Protein AF-A0A0C1QQW7-F1 (afdb_monomer)

Secondary structure (DSSP, 8-state):
---EEEEEEEEEEEE-SSSPEEEEEEEEEEE-SS-EEEEEEEEETTSTT-SS-TT----HHHHHHHHHHHHHHHHHHHHHHHHHHHTT-

pLDDT: mean 85.46, std 10.52, range [39.47, 95.69]

Structure (mmCIF, N/CA/C/O backbone):
data_AF-A0A0C1QQW7-F1
#
_entry.id   AF-A0A0C1QQW7-F1
#
loop_
_atom_site.group_PDB
_atom_site.id
_atom_site.type_symbol
_atom_site.label_atom_id
_atom_site.label_alt_id
_atom_site.label_comp_id
_atom_site.label_asym_id
_atom_site.label_entity_id
_atom_site.label_seq_id
_atom_site.pdbx_PDB_ins_code
_atom_site.Cartn_x
_atom_site.Cartn_y
_atom_site.Cartn_z
_atom_site.occupancy
_atom_site.B_iso_or_equiv
_atom_site.auth_seq_id
_atom_site.auth_comp_id
_atom_site.auth_asym_id
_atom_site.auth_atom_id
_atom_site.pdbx_PDB_model_num
ATOM 1 N N . MET A 1 1 ? -15.965 5.296 20.068 1.00 61.34 1 MET A N 1
ATOM 2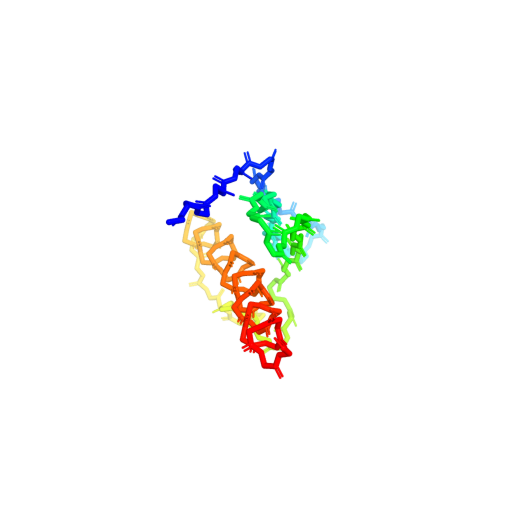 C CA . MET A 1 1 ? -14.843 4.355 19.852 1.00 61.34 1 MET A CA 1
ATOM 3 C C . MET A 1 1 ? -13.877 4.995 18.874 1.00 61.34 1 MET A C 1
ATOM 5 O O . MET A 1 1 ? -14.348 5.545 17.888 1.00 61.34 1 MET A O 1
ATOM 9 N N . ALA A 1 2 ? -12.578 4.996 19.171 1.00 81.44 2 ALA A N 1
ATOM 10 C CA . ALA A 1 2 ? -11.561 5.602 18.312 1.00 81.44 2 ALA A CA 1
ATOM 11 C C . ALA A 1 2 ? -10.781 4.510 17.571 1.00 81.44 2 ALA A C 1
ATOM 13 O O . ALA A 1 2 ? -10.435 3.489 18.165 1.00 81.44 2 ALA A O 1
ATOM 14 N N . ILE A 1 3 ? -10.524 4.734 16.284 1.00 87.25 3 ILE A N 1
ATOM 15 C CA . ILE A 1 3 ? -9.583 3.950 15.483 1.00 87.25 3 ILE A CA 1
ATOM 16 C C . ILE A 1 3 ? -8.313 4.788 15.398 1.00 87.25 3 ILE A C 1
ATOM 18 O O . ILE A 1 3 ? -8.365 5.929 14.938 1.00 87.25 3 ILE A O 1
ATOM 22 N N . ILE A 1 4 ? -7.195 4.244 15.866 1.00 91.62 4 ILE A N 1
ATOM 23 C CA . ILE A 1 4 ? -5.894 4.907 15.804 1.00 91.62 4 ILE A CA 1
ATOM 24 C C . ILE A 1 4 ? -5.122 4.293 14.643 1.00 91.62 4 ILE A C 1
ATOM 26 O O . ILE A 1 4 ? -4.984 3.072 14.568 1.00 91.62 4 ILE A O 1
ATOM 30 N N . VAL A 1 5 ? -4.640 5.140 13.737 1.00 91.75 5 VAL A N 1
ATOM 31 C CA . VAL A 1 5 ? -3.818 4.731 12.597 1.00 91.75 5 VAL A CA 1
ATOM 32 C C . VAL A 1 5 ? -2.461 5.406 12.718 1.00 91.75 5 VAL A C 1
ATOM 34 O O . VAL A 1 5 ? -2.375 6.632 12.731 1.00 91.75 5 VAL A O 1
ATOM 37 N N . GLU A 1 6 ? -1.407 4.605 12.803 1.00 94.12 6 GLU A N 1
ATOM 38 C CA . GLU A 1 6 ? -0.026 5.057 12.938 1.00 94.12 6 GLU A CA 1
ATOM 39 C C . GLU A 1 6 ? 0.742 4.705 11.666 1.00 94.12 6 GLU A C 1
ATOM 41 O O . GLU A 1 6 ? 0.815 3.542 11.274 1.00 94.12 6 GLU A O 1
ATOM 46 N N . LEU A 1 7 ? 1.304 5.710 10.996 1.00 93.31 7 LEU A N 1
ATOM 47 C CA . LEU A 1 7 ? 2.157 5.490 9.832 1.00 93.31 7 LEU A CA 1
ATOM 48 C C . LEU A 1 7 ? 3.550 5.065 10.313 1.00 93.31 7 LEU A C 1
ATOM 50 O O . LEU A 1 7 ? 4.256 5.859 10.930 1.00 93.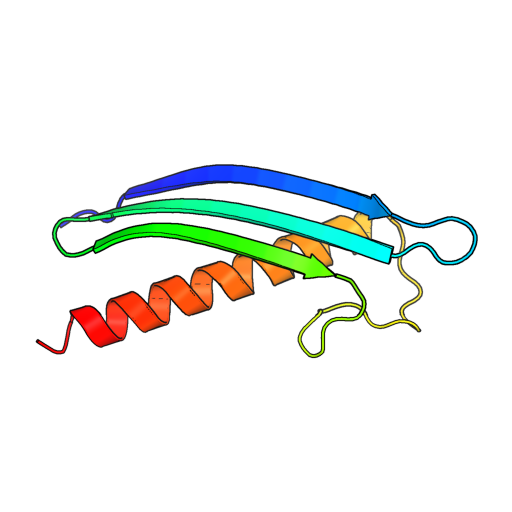31 7 LEU A O 1
ATOM 54 N N . GLU A 1 8 ? 3.947 3.831 10.012 1.00 93.81 8 GLU A N 1
ATOM 55 C CA . GLU A 1 8 ? 5.241 3.270 10.427 1.00 93.81 8 GLU A CA 1
ATOM 56 C C . GLU A 1 8 ? 6.292 3.384 9.319 1.00 93.81 8 GLU A C 1
ATOM 58 O O . GLU A 1 8 ? 7.481 3.545 9.591 1.00 93.81 8 GLU A O 1
ATOM 63 N N . GLY A 1 9 ? 5.865 3.322 8.057 1.00 92.19 9 GLY A N 1
ATOM 64 C CA . GLY A 1 9 ? 6.772 3.343 6.921 1.00 92.19 9 GLY A CA 1
ATOM 65 C C . GLY A 1 9 ? 6.155 3.986 5.690 1.00 92.19 9 GLY A C 1
ATOM 66 O O . GLY A 1 9 ? 5.040 3.667 5.289 1.00 92.19 9 GLY A O 1
ATOM 67 N N . LEU A 1 10 ? 6.916 4.881 5.067 1.00 93.12 10 LEU A N 1
ATOM 68 C CA . LEU A 1 10 ? 6.583 5.494 3.789 1.00 93.12 10 LEU A CA 1
ATOM 69 C C . LEU A 1 10 ? 7.868 5.635 2.982 1.00 93.12 10 LEU A C 1
ATOM 71 O O . LEU A 1 10 ? 8.790 6.335 3.401 1.00 93.12 10 LEU A O 1
ATOM 75 N N . SER A 1 11 ? 7.961 4.959 1.841 1.00 92.44 11 SER A N 1
ATOM 76 C CA . SER A 1 11 ? 9.170 5.013 1.024 1.00 92.44 11 SER A CA 1
ATOM 77 C C . SER A 1 11 ? 8.865 4.993 -0.462 1.00 92.44 11 SER A C 1
ATOM 79 O O . SER A 1 11 ? 7.891 4.405 -0.921 1.00 92.44 11 SER A O 1
ATOM 81 N N . PHE A 1 12 ? 9.749 5.636 -1.212 1.00 91.44 12 PHE A N 1
ATOM 82 C CA . PHE A 1 12 ? 9.774 5.605 -2.659 1.00 91.44 12 PHE A CA 1
ATOM 83 C C . PHE A 1 12 ? 11.174 5.224 -3.114 1.00 91.44 12 PHE A C 1
ATOM 85 O O . PHE A 1 12 ? 12.156 5.816 -2.654 1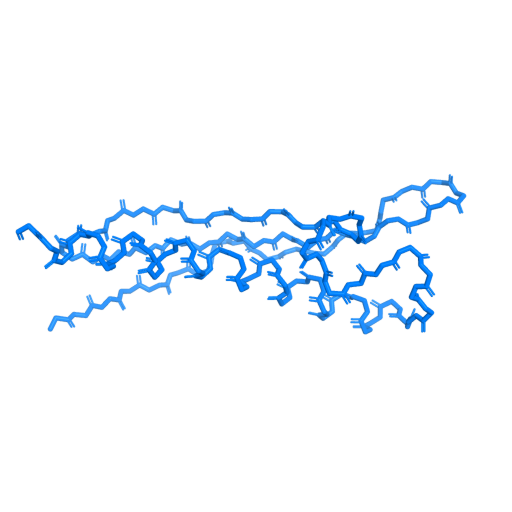.00 91.44 12 PHE A O 1
ATOM 92 N N . LYS A 1 13 ? 11.273 4.270 -4.037 1.00 89.75 13 LYS A N 1
ATOM 93 C CA . LYS A 1 13 ? 12.546 3.868 -4.637 1.00 89.75 13 LYS A CA 1
ATOM 94 C C . LYS A 1 13 ? 12.411 3.732 -6.143 1.00 89.75 13 LYS A C 1
ATOM 96 O O . LYS A 1 13 ? 11.372 3.339 -6.654 1.00 89.75 13 LYS A O 1
ATOM 101 N N . LEU A 1 14 ? 13.491 4.056 -6.841 1.00 86.75 14 LEU A N 1
ATOM 102 C CA . LEU A 1 14 ? 13.671 3.742 -8.251 1.00 86.75 14 LEU A CA 1
ATOM 103 C C . LEU A 1 14 ? 14.683 2.602 -8.329 1.00 86.75 14 LEU A C 1
ATOM 105 O O . LEU A 1 14 ? 15.789 2.743 -7.807 1.00 86.75 14 LEU A O 1
ATOM 109 N N . ILE A 1 15 ? 14.305 1.483 -8.937 1.00 84.00 15 ILE A N 1
ATOM 110 C CA . ILE A 1 15 ? 15.121 0.270 -9.009 1.00 84.00 15 ILE A CA 1
ATOM 111 C C . ILE A 1 15 ? 15.314 -0.097 -10.482 1.00 84.00 15 ILE A C 1
ATOM 113 O O . ILE A 1 15 ? 14.352 -0.138 -11.241 1.00 84.00 15 ILE A O 1
ATOM 117 N N . GLY A 1 16 ? 16.561 -0.353 -10.887 1.00 74.00 16 GLY A N 1
ATOM 118 C CA . GLY A 1 16 ? 16.899 -0.860 -12.220 1.00 74.00 16 GLY A CA 1
ATOM 119 C C . GLY A 1 16 ? 18.059 -0.131 -12.903 1.00 74.00 16 GLY A C 1
ATOM 120 O O . GLY A 1 16 ? 18.290 1.059 -12.685 1.00 74.00 16 GLY A O 1
ATOM 121 N N . ALA A 1 17 ? 18.789 -0.865 -13.746 1.00 56.09 17 ALA A N 1
ATOM 122 C CA . ALA A 1 17 ? 19.803 -0.343 -14.659 1.00 56.09 17 ALA A CA 1
ATOM 123 C C . ALA A 1 17 ? 19.302 -0.547 -16.101 1.00 56.09 17 ALA A C 1
ATOM 125 O O . ALA A 1 17 ? 19.061 -1.676 -16.518 1.00 56.09 17 ALA A O 1
ATOM 126 N N . GLY A 1 18 ? 19.083 0.541 -16.844 1.00 63.66 18 GLY A N 1
ATOM 127 C CA . GLY A 1 18 ? 18.485 0.521 -18.190 1.00 63.66 18 GLY A CA 1
ATOM 128 C C . GLY A 1 18 ? 16.969 0.751 -18.189 1.00 63.66 18 GLY A C 1
ATOM 129 O O . GLY A 1 18 ? 16.513 1.739 -18.758 1.00 63.66 18 GLY A O 1
ATOM 130 N N . TYR A 1 19 ? 16.203 -0.092 -17.490 1.00 68.25 19 TYR A N 1
ATOM 131 C CA . TYR A 1 19 ? 14.758 0.086 -17.276 1.00 68.25 19 TYR A CA 1
ATOM 132 C C . TYR A 1 19 ? 14.498 0.458 -15.817 1.00 68.25 19 TYR A C 1
ATOM 134 O O . TYR A 1 19 ? 14.708 -0.354 -14.920 1.00 68.25 19 TYR A O 1
ATOM 142 N N . ILE A 1 20 ? 14.105 1.709 -15.575 1.00 77.69 20 ILE A N 1
ATOM 143 C CA . ILE A 1 20 ? 13.857 2.225 -14.226 1.00 77.69 20 ILE A CA 1
ATOM 144 C C . ILE A 1 20 ? 12.423 1.876 -13.825 1.00 77.69 20 ILE A C 1
ATOM 146 O O . ILE A 1 20 ? 11.487 2.349 -14.462 1.00 77.69 20 ILE A O 1
ATOM 150 N N . VAL A 1 21 ? 12.267 1.110 -12.747 1.00 84.12 21 VAL A N 1
ATOM 151 C CA . VAL A 1 21 ? 10.973 0.777 -12.140 1.00 84.12 21 VAL A CA 1
ATOM 152 C C . VAL A 1 21 ? 10.783 1.609 -10.883 1.00 84.12 21 VAL A C 1
ATOM 154 O O . VAL A 1 21 ? 11.664 1.634 -10.016 1.00 84.12 21 VAL A O 1
ATOM 157 N N . ALA A 1 22 ? 9.649 2.291 -10.758 1.00 87.12 22 ALA A N 1
ATOM 158 C CA . ALA A 1 22 ? 9.303 2.962 -9.521 1.00 87.12 22 ALA A CA 1
ATOM 159 C C . ALA A 1 22 ? 8.567 2.027 -8.554 1.00 87.12 22 ALA A C 1
ATOM 161 O O . ALA A 1 22 ? 7.681 1.272 -8.948 1.00 87.12 22 ALA A O 1
ATOM 162 N N . HIS A 1 23 ? 8.953 2.105 -7.283 1.00 91.19 23 HIS A N 1
ATOM 163 C CA . HIS A 1 23 ? 8.406 1.341 -6.169 1.00 91.19 23 HIS A CA 1
ATOM 164 C C . HIS A 1 23 ? 7.893 2.278 -5.081 1.00 91.19 23 HIS A C 1
ATOM 166 O O . HIS A 1 23 ? 8.576 3.233 -4.691 1.00 91.19 23 HIS A O 1
ATOM 172 N N . GLY A 1 24 ? 6.699 1.982 -4.580 1.00 91.19 24 GLY A N 1
ATOM 173 C CA . GLY A 1 24 ? 6.011 2.722 -3.534 1.00 91.19 24 GLY A CA 1
ATOM 174 C C . GLY A 1 24 ? 5.681 1.806 -2.381 1.00 91.19 24 GLY A C 1
ATOM 175 O O . GLY A 1 24 ? 4.843 0.916 -2.503 1.00 91.19 24 GLY A O 1
ATOM 176 N N . PHE A 1 25 ? 6.297 2.080 -1.243 1.00 93.69 25 PHE A N 1
ATOM 177 C CA . PHE A 1 25 ? 6.104 1.325 -0.023 1.00 93.69 25 PHE A 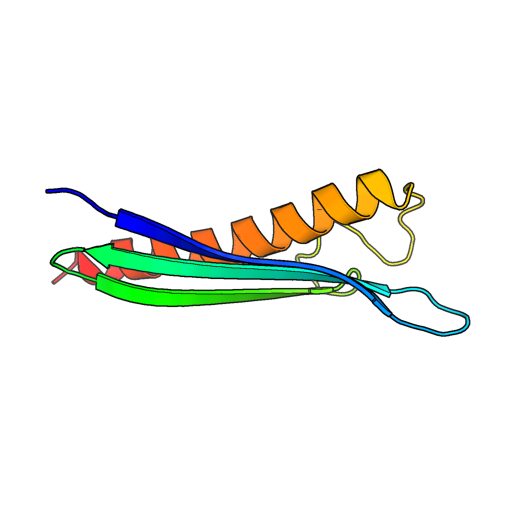CA 1
ATOM 178 C C . PHE A 1 25 ? 5.314 2.140 0.994 1.00 93.69 25 PHE A C 1
ATOM 180 O O . PHE A 1 25 ? 5.636 3.305 1.258 1.00 93.69 25 PHE A O 1
ATOM 187 N N . VAL A 1 26 ? 4.315 1.502 1.592 1.00 95.31 26 VAL A N 1
ATOM 188 C CA . VAL A 1 26 ? 3.513 2.050 2.679 1.00 95.31 26 VAL A CA 1
ATOM 189 C C . VAL A 1 26 ? 3.293 0.969 3.723 1.00 95.31 26 VAL A C 1
ATOM 191 O O . VAL A 1 26 ? 2.863 -0.135 3.399 1.00 95.31 26 VAL A O 1
ATOM 194 N N . GLN A 1 27 ? 3.510 1.323 4.984 1.00 95.69 27 GLN A N 1
ATOM 195 C CA . GLN A 1 27 ? 3.153 0.510 6.133 1.00 95.69 27 GLN A CA 1
ATOM 196 C C . GLN A 1 27 ? 2.494 1.382 7.197 1.00 95.69 27 GLN A C 1
ATOM 198 O O . GLN A 1 27 ? 3.055 2.397 7.617 1.00 95.69 27 GLN A O 1
ATOM 203 N N . PHE A 1 28 ? 1.315 0.973 7.652 1.00 95.56 28 PHE A N 1
ATOM 204 C CA . PHE A 1 28 ? 0.640 1.602 8.776 1.00 95.56 28 PHE A CA 1
ATOM 205 C C . PHE A 1 28 ? 0.046 0.556 9.710 1.00 95.56 28 PHE A C 1
ATOM 207 O O . PHE A 1 28 ? -0.410 -0.508 9.291 1.00 95.56 28 PHE A O 1
ATOM 214 N N . LYS A 1 29 ? 0.030 0.880 10.994 1.00 94.81 29 LYS A N 1
ATOM 215 C CA . LYS A 1 29 ? -0.566 0.071 12.043 1.00 94.81 29 LYS A CA 1
ATOM 216 C C . LYS A 1 29 ? -1.919 0.642 12.422 1.00 94.81 29 LYS A C 1
ATOM 218 O O . LYS A 1 29 ? -2.060 1.844 12.626 1.00 94.81 29 LYS A O 1
ATOM 223 N N . VAL A 1 30 ? -2.912 -0.229 12.525 1.00 93.00 30 VAL A N 1
ATOM 224 C CA . VAL A 1 30 ? -4.247 0.119 13.002 1.00 93.00 30 VAL A CA 1
ATOM 225 C C . VAL A 1 30 ? -4.441 -0.499 14.372 1.00 93.00 30 VAL A C 1
ATOM 227 O O . VAL A 1 30 ? -4.354 -1.716 14.520 1.00 93.00 30 VAL A O 1
ATOM 230 N N . SER A 1 31 ? -4.743 0.350 15.350 1.00 91.19 31 SER A N 1
ATOM 231 C CA . SER A 1 31 ? -5.101 -0.039 16.710 1.00 91.19 31 SER A CA 1
ATOM 232 C C . SER A 1 31 ? -6.546 0.374 16.984 1.00 91.19 31 SER A C 1
ATOM 234 O O . SER A 1 31 ? -6.881 1.559 17.034 1.00 91.19 31 SER A O 1
ATOM 236 N N . SER A 1 32 ? -7.421 -0.609 17.160 1.00 85.88 32 SER A N 1
ATOM 237 C CA . SER A 1 32 ? -8.820 -0.421 17.541 1.00 85.88 32 SER A CA 1
ATOM 238 C C . SER A 1 32 ? -9.289 -1.577 18.438 1.00 85.88 32 SER A C 1
ATOM 240 O O . SER A 1 32 ? -8.652 -2.632 18.443 1.00 85.88 32 SER A O 1
ATOM 242 N N . PRO A 1 33 ? -10.412 -1.430 19.166 1.00 83.50 33 PRO A N 1
ATOM 243 C CA . PRO A 1 33 ? -10.949 -2.501 20.012 1.00 83.50 33 PRO A CA 1
ATOM 244 C C . PRO A 1 33 ? -11.279 -3.806 19.267 1.00 83.50 33 PRO A C 1
ATOM 246 O O . PRO A 1 33 ? -11.301 -4.862 19.888 1.00 83.50 33 PRO A O 1
ATOM 249 N N . PHE A 1 34 ? -11.526 -3.739 17.955 1.00 82.50 34 PHE A N 1
ATOM 250 C CA . PHE A 1 34 ? -11.928 -4.883 17.126 1.00 82.50 34 PHE A CA 1
ATOM 251 C C . PHE A 1 34 ? -10.820 -5.370 16.187 1.00 82.50 34 PHE A C 1
ATOM 253 O O . PHE A 1 34 ? -10.887 -6.472 15.653 1.00 82.50 34 PHE A O 1
ATOM 260 N N . LEU A 1 35 ? -9.802 -4.539 15.962 1.00 82.56 35 LEU A N 1
ATOM 261 C CA . LEU A 1 35 ? -8.783 -4.765 14.948 1.00 82.56 35 LEU A CA 1
ATOM 262 C C . LEU A 1 35 ? -7.463 -4.151 15.408 1.00 82.56 35 LEU A C 1
ATOM 264 O O . LEU A 1 35 ? -7.361 -2.932 15.553 1.00 82.56 35 LEU A O 1
ATOM 268 N N . ASN A 1 36 ? -6.467 -5.006 15.623 1.00 88.62 36 ASN A N 1
ATOM 269 C CA . ASN A 1 36 ? -5.093 -4.617 15.922 1.00 88.62 36 ASN A CA 1
ATOM 270 C C . ASN A 1 36 ? -4.165 -5.324 14.930 1.00 88.62 36 ASN A C 1
ATOM 272 O O . ASN A 1 36 ? -3.813 -6.490 15.123 1.00 88.62 36 ASN A O 1
ATOM 276 N N . ARG A 1 37 ? -3.864 -4.656 13.814 1.00 92.19 37 ARG A N 1
ATOM 277 C CA . ARG A 1 37 ? -3.111 -5.229 12.691 1.00 92.19 37 ARG A CA 1
ATOM 278 C C . ARG A 1 37 ? -2.243 -4.178 12.016 1.00 92.19 37 ARG A C 1
ATOM 280 O O . ARG A 1 37 ? -2.580 -2.996 11.994 1.00 92.19 37 ARG A O 1
ATOM 287 N N . THR A 1 38 ? -1.154 -4.641 11.416 1.00 94.12 38 THR A N 1
ATOM 288 C CA . THR A 1 38 ? -0.299 -3.832 10.546 1.00 94.12 38 THR A CA 1
ATOM 289 C C . THR A 1 38 ? -0.625 -4.143 9.092 1.00 94.12 38 THR A C 1
ATOM 291 O O . THR A 1 38 ? -0.631 -5.305 8.690 1.00 94.12 38 THR A O 1
ATOM 294 N N . TYR A 1 39 ? -0.884 -3.098 8.312 1.00 93.81 39 TYR A N 1
ATOM 295 C CA . TYR A 1 39 ? -1.129 -3.164 6.878 1.00 93.81 39 TYR A CA 1
ATOM 296 C C . TYR A 1 39 ? 0.107 -2.676 6.140 1.00 93.81 39 TYR A C 1
ATOM 298 O O . TYR A 1 39 ? 0.675 -1.638 6.477 1.00 93.81 39 TYR A O 1
ATOM 306 N N . CYS A 1 40 ? 0.523 -3.438 5.135 1.00 94.25 40 CYS A N 1
ATOM 307 C CA . CYS A 1 40 ? 1.729 -3.181 4.367 1.00 94.25 40 CYS A CA 1
ATOM 308 C C . CYS A 1 40 ? 1.442 -3.389 2.882 1.00 94.25 40 CYS A C 1
ATOM 310 O O . CYS A 1 40 ? 0.807 -4.370 2.495 1.00 94.25 40 CYS A O 1
ATOM 312 N N . SER A 1 41 ? 1.910 -2.461 2.057 1.00 94.38 41 SER A N 1
ATOM 313 C CA . SER A 1 41 ? 1.840 -2.558 0.608 1.00 94.38 41 SER A CA 1
ATOM 314 C C . SER A 1 41 ? 3.153 -2.081 -0.000 1.00 94.38 41 SER A C 1
ATOM 316 O O . SER A 1 41 ? 3.660 -1.008 0.329 1.00 94.38 41 SER A O 1
ATOM 318 N N . ASP A 1 42 ? 3.676 -2.879 -0.924 1.00 92.50 42 ASP A N 1
ATOM 319 C CA . ASP A 1 42 ? 4.670 -2.468 -1.909 1.00 92.50 42 ASP A CA 1
ATOM 320 C C . ASP A 1 42 ? 3.994 -2.526 -3.283 1.00 92.50 42 ASP A C 1
ATOM 322 O O . ASP A 1 42 ? 3.282 -3.486 -3.591 1.00 92.50 42 ASP A O 1
ATOM 326 N N . MET A 1 43 ? 4.147 -1.468 -4.069 1.00 91.56 43 MET A N 1
ATOM 327 C CA . MET A 1 43 ? 3.552 -1.340 -5.395 1.00 91.56 43 MET A CA 1
ATOM 328 C C . MET A 1 43 ? 4.623 -0.912 -6.384 1.00 91.56 43 MET A C 1
ATOM 330 O O . MET A 1 43 ? 5.287 0.105 -6.176 1.00 91.56 43 MET A O 1
ATOM 334 N N . ALA A 1 44 ? 4.744 -1.663 -7.474 1.00 89.00 44 ALA A N 1
ATOM 335 C CA . ALA A 1 44 ? 5.641 -1.351 -8.578 1.00 89.00 44 ALA A CA 1
ATOM 336 C C . ALA A 1 44 ? 4.871 -0.782 -9.780 1.00 89.00 44 ALA A C 1
ATOM 338 O O . ALA A 1 44 ? 3.714 -1.137 -9.998 1.00 89.00 44 ALA A O 1
ATOM 339 N N . ASP A 1 45 ? 5.529 0.021 -10.622 1.00 81.12 45 ASP A N 1
ATOM 340 C CA . ASP A 1 45 ? 4.978 0.565 -11.887 1.00 81.12 45 ASP A CA 1
ATOM 341 C C . ASP A 1 45 ? 4.433 -0.489 -12.872 1.00 81.12 45 ASP A C 1
ATOM 343 O O . ASP A 1 45 ? 3.752 -0.160 -13.844 1.00 81.12 45 ASP A O 1
ATOM 347 N N . HIS A 1 46 ? 4.751 -1.765 -12.664 1.00 78.56 46 HIS A N 1
ATOM 348 C CA . HIS A 1 46 ? 4.318 -2.863 -13.524 1.00 78.56 46 HIS A CA 1
ATOM 349 C C . HIS A 1 46 ? 3.138 -3.659 -12.958 1.00 78.56 46 HIS A C 1
ATOM 351 O O . HIS A 1 46 ? 2.627 -4.538 -13.655 1.00 78.56 46 HIS A O 1
ATOM 357 N N . ASP A 1 47 ? 2.668 -3.350 -11.746 1.00 82.00 47 ASP A N 1
ATOM 358 C CA . ASP A 1 47 ? 1.522 -4.050 -11.171 1.00 82.00 47 ASP A CA 1
ATOM 359 C C . ASP A 1 47 ? 0.245 -3.782 -11.993 1.00 82.00 47 ASP A C 1
ATOM 361 O O . ASP A 1 47 ? 0.041 -2.717 -12.596 1.00 82.00 47 ASP A O 1
ATOM 365 N N . ALA A 1 48 ? -0.664 -4.760 -12.019 1.00 79.62 48 ALA A N 1
ATOM 3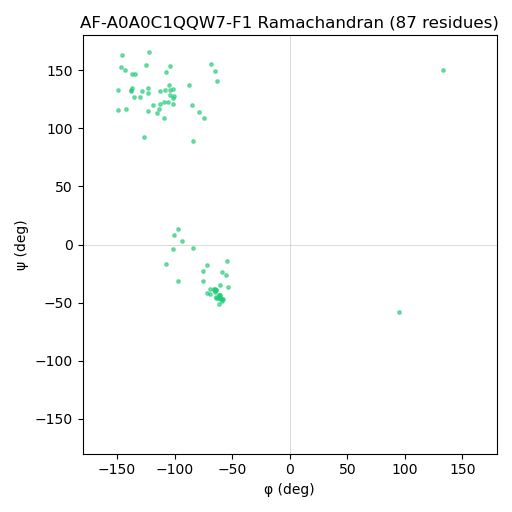66 C CA . ALA A 1 48 ? -1.895 -4.687 -12.810 1.00 79.62 48 ALA A CA 1
ATOM 367 C C . ALA A 1 48 ? -2.790 -3.499 -12.403 1.00 79.62 48 ALA A C 1
ATOM 369 O O . ALA A 1 48 ? -3.387 -2.844 -13.257 1.00 79.62 48 ALA A O 1
ATOM 370 N N . ASP A 1 49 ? -2.808 -3.168 -11.119 1.00 83.62 49 ASP A N 1
ATOM 371 C CA . ASP A 1 49 ? -3.531 -2.066 -10.481 1.00 83.62 49 ASP A CA 1
ATOM 372 C C . ASP A 1 49 ? -2.640 -0.844 -10.180 1.00 83.62 49 ASP A C 1
ATOM 374 O O . ASP A 1 49 ? -3.100 0.106 -9.544 1.00 83.62 49 ASP A O 1
ATOM 378 N N . ALA A 1 50 ? -1.388 -0.826 -10.661 1.00 83.56 50 ALA A N 1
ATOM 379 C CA . ALA A 1 50 ? -0.535 0.350 -10.540 1.00 83.56 50 ALA A CA 1
ATOM 380 C C . ALA A 1 50 ? -1.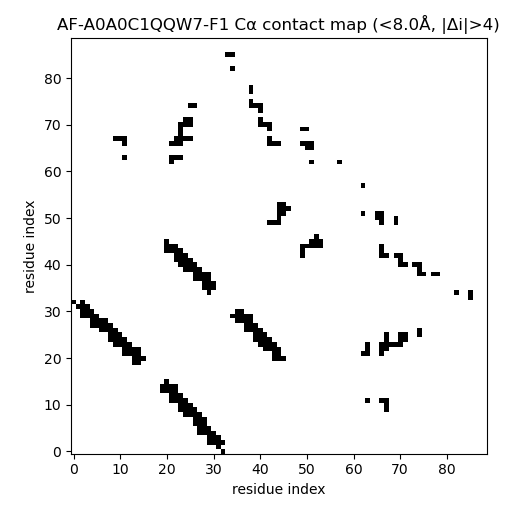113 1.551 -11.317 1.00 83.56 50 ALA A C 1
ATOM 382 O O . ALA A 1 50 ? -1.601 1.389 -12.444 1.00 83.56 50 ALA A O 1
ATOM 383 N N . PRO A 1 51 ? -1.019 2.771 -10.754 1.00 81.44 51 PRO A N 1
ATOM 384 C CA . PRO A 1 51 ? -1.458 4.003 -11.411 1.00 81.44 51 PRO A CA 1
ATOM 385 C C . PRO A 1 51 ? -0.540 4.423 -12.564 1.00 81.44 51 PRO A C 1
ATOM 387 O O . PRO A 1 51 ? -0.932 5.238 -13.398 1.00 81.44 51 PRO A O 1
ATOM 390 N N . LEU A 1 52 ? 0.677 3.882 -12.606 1.00 82.19 52 LEU A N 1
ATOM 391 C CA . LEU A 1 52 ? 1.615 4.035 -13.708 1.00 82.19 52 LEU A CA 1
ATOM 392 C C . LEU A 1 52 ? 1.699 2.720 -14.472 1.00 82.19 52 LEU A C 1
ATOM 394 O O . LEU A 1 52 ? 1.497 1.647 -13.910 1.00 82.19 52 LEU A O 1
ATOM 398 N N . LYS A 1 53 ? 1.946 2.824 -15.774 1.00 79.00 53 LYS A N 1
ATOM 399 C CA . LYS A 1 53 ? 2.202 1.697 -16.668 1.00 79.00 53 LYS A CA 1
ATOM 400 C C . LYS A 1 53 ? 3.560 1.892 -17.323 1.00 79.00 53 LYS A C 1
ATOM 402 O O . LYS A 1 53 ? 4.096 2.996 -17.344 1.00 79.00 53 LYS A O 1
ATOM 407 N N . TRP A 1 54 ? 4.088 0.835 -17.932 1.00 70.75 54 TRP A N 1
ATOM 408 C CA . TRP A 1 54 ? 5.407 0.855 -18.577 1.00 70.75 54 TRP A CA 1
ATOM 409 C C . TRP A 1 54 ? 5.570 1.958 -19.644 1.00 70.75 54 TRP A C 1
ATOM 411 O O . TRP A 1 54 ? 6.683 2.409 -19.891 1.00 70.75 54 TRP A O 1
ATOM 421 N N . TYR A 1 55 ? 4.472 2.407 -20.262 1.00 74.88 55 TYR A N 1
ATOM 422 C CA . TYR A 1 55 ? 4.452 3.475 -21.269 1.00 74.88 55 TYR A CA 1
ATOM 423 C C . TYR A 1 55 ? 4.183 4.877 -20.686 1.00 74.88 55 TYR A C 1
ATOM 425 O O . TYR A 1 55 ? 4.052 5.847 -21.434 1.00 74.88 55 TYR A O 1
ATOM 433 N N . SER A 1 56 ? 4.050 5.016 -19.364 1.00 75.94 56 SER A N 1
ATOM 434 C CA . SER A 1 56 ? 3.740 6.290 -18.716 1.00 75.94 56 SER A CA 1
ATOM 435 C C . SER A 1 56 ? 4.955 7.222 -18.703 1.00 75.94 56 SER A C 1
ATOM 437 O O . SER A 1 56 ? 5.897 7.043 -17.935 1.00 75.94 56 SER A O 1
ATOM 439 N N . LEU A 1 57 ? 4.904 8.280 -19.513 1.00 77.56 57 LEU A N 1
ATOM 440 C CA . LEU A 1 57 ? 5.899 9.354 -19.512 1.00 77.56 57 LEU A CA 1
ATOM 441 C C . LEU A 1 57 ? 5.567 10.382 -18.424 1.00 77.56 57 LEU A C 1
ATOM 443 O O . LEU A 1 57 ? 4.858 11.360 -18.659 1.00 77.56 57 LEU A O 1
ATOM 447 N N . VAL A 1 58 ? 6.077 10.158 -17.215 1.00 81.75 58 VAL A N 1
ATOM 448 C CA . VAL A 1 58 ?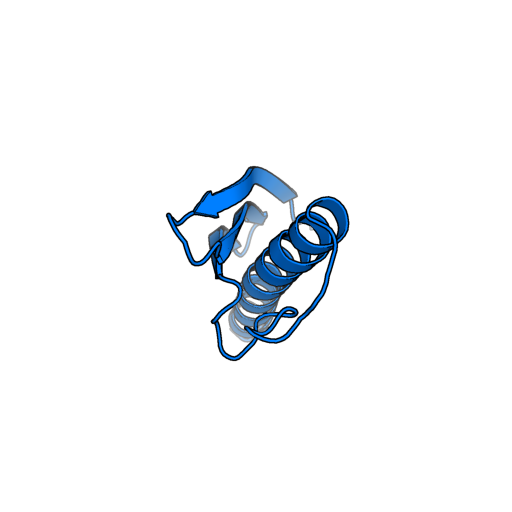 5.902 11.066 -16.073 1.00 81.75 58 VAL A CA 1
ATOM 449 C C . VAL A 1 58 ? 7.241 11.476 -15.469 1.00 81.75 58 VAL A C 1
ATOM 451 O O . VAL A 1 58 ? 8.241 10.767 -15.554 1.00 81.75 58 VAL A O 1
ATOM 454 N N . THR A 1 59 ? 7.276 12.641 -14.818 1.00 84.69 59 THR A N 1
ATOM 455 C CA . THR A 1 59 ? 8.465 13.056 -14.059 1.00 84.69 59 THR A CA 1
ATOM 456 C C . THR A 1 59 ? 8.655 12.167 -12.829 1.00 84.69 59 THR A C 1
ATOM 458 O O . THR A 1 59 ? 7.677 11.676 -12.268 1.00 84.69 59 THR A O 1
ATOM 461 N N . ARG A 1 60 ? 9.888 12.039 -12.318 1.00 83.38 60 ARG A N 1
ATOM 462 C CA . ARG A 1 60 ? 10.170 11.283 -11.076 1.00 83.38 60 ARG A CA 1
ATOM 463 C C . ARG A 1 60 ? 9.317 11.732 -9.884 1.00 83.38 60 ARG A C 1
ATOM 465 O O . ARG A 1 60 ? 8.900 10.906 -9.082 1.00 83.38 60 ARG A O 1
ATOM 472 N N . LYS A 1 61 ? 9.045 13.037 -9.773 1.00 85.56 61 LYS A N 1
ATOM 473 C CA . LYS A 1 61 ? 8.220 13.618 -8.700 1.00 85.56 61 LYS A CA 1
ATOM 474 C C . LYS A 1 61 ? 6.748 13.231 -8.837 1.00 85.56 61 LYS A C 1
ATOM 476 O O . LYS A 1 61 ? 6.068 13.012 -7.840 1.00 85.56 61 LYS A O 1
ATOM 481 N N . THR A 1 62 ? 6.247 13.185 -10.066 1.00 86.62 62 THR A N 1
ATOM 482 C CA . THR A 1 62 ? 4.895 12.697 -10.346 1.00 86.62 62 THR A CA 1
ATOM 483 C C . THR A 1 62 ? 4.817 11.196 -10.091 1.00 86.62 62 THR A C 1
ATOM 485 O O . THR A 1 62 ? 3.872 10.746 -9.450 1.00 86.62 62 THR A O 1
ATOM 488 N N . ALA A 1 63 ? 5.842 10.450 -10.516 1.00 85.81 63 ALA A N 1
ATOM 489 C CA . ALA A 1 63 ? 5.913 9.012 -10.330 1.00 85.81 63 ALA A CA 1
ATOM 490 C C . ALA A 1 63 ? 5.852 8.628 -8.849 1.00 85.81 63 ALA A C 1
ATOM 492 O O . ALA A 1 63 ? 5.015 7.824 -8.450 1.00 85.81 63 ALA A 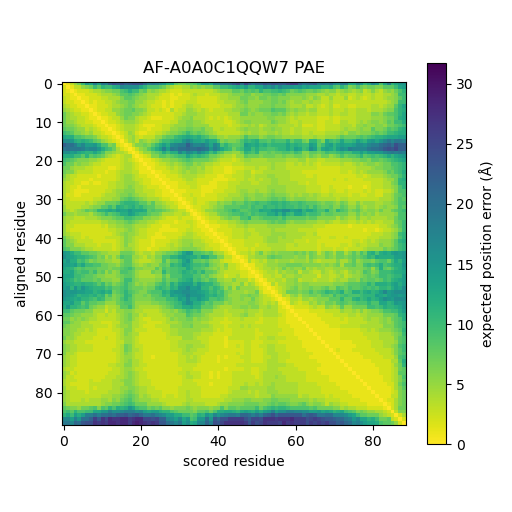O 1
ATOM 493 N N . SER A 1 64 ? 6.659 9.291 -8.013 1.00 88.12 64 SER A N 1
ATOM 494 C CA . SER A 1 64 ? 6.683 9.025 -6.575 1.00 88.12 64 SER A CA 1
ATOM 495 C C . SER A 1 64 ? 5.355 9.282 -5.890 1.00 88.12 64 SER A C 1
ATOM 497 O O . SER A 1 64 ? 4.910 8.461 -5.095 1.00 88.12 64 SER A O 1
ATOM 499 N N . ARG A 1 65 ? 4.685 10.385 -6.228 1.00 89.00 65 ARG A N 1
ATOM 500 C CA . ARG A 1 65 ? 3.363 10.694 -5.680 1.00 89.00 65 ARG A CA 1
ATOM 501 C C . ARG A 1 65 ? 2.348 9.627 -6.056 1.00 89.00 65 ARG A C 1
ATOM 503 O O . ARG A 1 65 ? 1.681 9.104 -5.176 1.00 89.00 65 ARG A O 1
ATOM 510 N N . LEU A 1 66 ? 2.253 9.296 -7.341 1.00 90.50 66 LEU A N 1
ATOM 511 C CA . LEU A 1 66 ? 1.244 8.359 -7.825 1.00 90.50 66 LEU A CA 1
ATOM 512 C C . LEU A 1 66 ? 1.451 6.963 -7.248 1.00 90.50 66 LEU A C 1
ATOM 514 O O . LEU A 1 66 ? 0.501 6.377 -6.745 1.00 90.50 66 LEU A O 1
ATOM 518 N N . ILE A 1 67 ? 2.681 6.458 -7.257 1.00 91.56 67 ILE A N 1
ATOM 519 C CA . ILE A 1 67 ? 2.974 5.089 -6.832 1.00 91.56 67 ILE A CA 1
ATOM 520 C C . ILE A 1 67 ? 2.849 4.905 -5.326 1.00 91.56 67 ILE A C 1
ATOM 522 O O . ILE A 1 67 ? 2.234 3.943 -4.871 1.00 91.56 67 ILE A O 1
ATOM 526 N N . VAL A 1 68 ? 3.326 5.868 -4.538 1.00 91.69 68 VAL A N 1
ATOM 527 C CA . VAL A 1 68 ? 3.126 5.838 -3.087 1.00 91.69 68 VAL A CA 1
ATOM 528 C C . VAL A 1 68 ? 1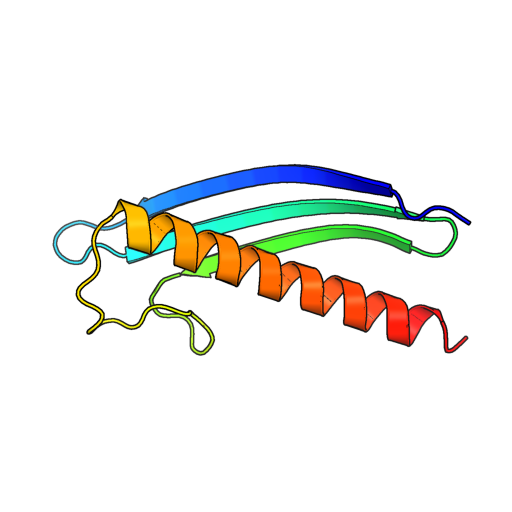.640 5.977 -2.740 1.00 91.69 68 VAL A C 1
ATOM 530 O O . VAL A 1 68 ? 1.143 5.245 -1.887 1.00 91.69 68 VAL A O 1
ATOM 533 N N . SER A 1 69 ? 0.894 6.852 -3.426 1.00 91.81 69 SER A N 1
ATOM 534 C CA . SER A 1 69 ? -0.558 6.964 -3.233 1.00 91.81 69 SER A CA 1
ATOM 535 C C . SER A 1 69 ? -1.314 5.702 -3.652 1.00 91.81 69 SER A C 1
ATOM 537 O O . SER A 1 69 ? -2.263 5.317 -2.974 1.00 91.81 69 SER A O 1
ATOM 539 N N . GLY A 1 70 ? -0.898 5.040 -4.732 1.00 92.56 70 GLY A N 1
ATOM 540 C CA . GLY A 1 70 ? -1.458 3.760 -5.160 1.00 92.56 70 GLY A CA 1
ATOM 541 C C . GLY A 1 70 ? -1.230 2.674 -4.112 1.00 92.56 70 GLY A C 1
ATOM 542 O O . GLY A 1 70 ? -2.173 1.990 -3.718 1.00 92.56 70 GLY A O 1
ATOM 543 N N . SER A 1 71 ? -0.011 2.589 -3.582 1.00 93.00 71 SER A N 1
ATOM 544 C CA . SER A 1 71 ? 0.329 1.659 -2.505 1.00 93.00 71 SER A CA 1
ATOM 545 C C . SER A 1 71 ? -0.482 1.928 -1.229 1.00 93.00 71 SER A C 1
ATOM 547 O O . SER A 1 71 ? -1.056 1.009 -0.645 1.00 93.00 71 SER A O 1
ATOM 549 N N . MET A 1 72 ? -0.642 3.202 -0.848 1.00 93.75 72 MET A N 1
ATOM 550 C CA . MET A 1 72 ? -1.493 3.604 0.280 1.00 93.75 72 MET A CA 1
ATOM 551 C C . MET A 1 72 ? -2.946 3.189 0.059 1.00 93.75 72 MET A C 1
ATOM 553 O O . MET A 1 72 ? -3.573 2.642 0.962 1.00 93.75 72 MET A O 1
ATOM 557 N N . LYS A 1 73 ? -3.485 3.422 -1.144 1.00 94.06 73 LYS A N 1
ATOM 558 C CA . LYS A 1 73 ? -4.844 3.012 -1.503 1.00 94.06 73 LYS A CA 1
ATOM 559 C C . LYS A 1 73 ? -5.009 1.497 -1.369 1.00 94.06 73 LYS A C 1
ATOM 561 O O . LYS A 1 73 ? -5.975 1.066 -0.751 1.00 94.06 73 LYS A O 1
ATOM 566 N N . ARG A 1 74 ? -4.067 0.698 -1.882 1.00 93.81 74 ARG A N 1
ATOM 567 C CA . ARG A 1 74 ? -4.114 -0.772 -1.797 1.00 93.81 74 ARG A CA 1
ATOM 568 C C . ARG A 1 74 ? -4.143 -1.250 -0.340 1.00 93.81 74 ARG A C 1
ATOM 570 O O . ARG A 1 74 ? -4.992 -2.063 0.020 1.00 93.81 74 ARG A O 1
ATOM 577 N N . ALA A 1 75 ? -3.276 -0.704 0.513 1.00 93.75 75 ALA A N 1
ATOM 578 C CA . ALA A 1 75 ? -3.266 -1.024 1.942 1.00 93.75 75 ALA A CA 1
ATOM 579 C C . ALA A 1 75 ? -4.545 -0.545 2.662 1.00 93.75 75 ALA A C 1
ATOM 581 O O . ALA A 1 75 ? -5.104 -1.266 3.489 1.00 93.75 75 ALA A O 1
ATOM 582 N N . ALA A 1 76 ? -5.061 0.638 2.320 1.00 92.44 76 ALA A N 1
ATOM 583 C CA . ALA A 1 76 ? -6.307 1.161 2.877 1.00 92.44 76 ALA A CA 1
ATOM 584 C C . ALA A 1 76 ? -7.532 0.330 2.462 1.00 92.44 76 ALA A C 1
ATOM 586 O O . ALA A 1 76 ? -8.415 0.094 3.280 1.00 92.44 76 ALA A O 1
ATOM 587 N N . GLU A 1 77 ? -7.587 -0.160 1.222 1.00 94.12 77 GLU A N 1
ATOM 588 C CA . GLU A 1 77 ? -8.654 -1.054 0.765 1.00 94.12 77 GLU A CA 1
ATOM 589 C C . GLU A 1 77 ? -8.645 -2.384 1.522 1.00 94.12 77 GLU A C 1
ATOM 591 O O . GLU A 1 77 ? -9.712 -2.881 1.878 1.00 94.12 77 GLU A O 1
ATOM 596 N N . GLN A 1 78 ? -7.465 -2.945 1.809 1.00 91.88 78 GLN A N 1
ATOM 597 C CA . GLN A 1 78 ? -7.346 -4.135 2.658 1.00 91.88 78 GLN A CA 1
ATOM 598 C C . GLN A 1 78 ? -7.871 -3.862 4.068 1.00 91.88 78 GLN A C 1
ATOM 600 O O . GLN A 1 78 ? -8.681 -4.634 4.575 1.00 91.88 78 GLN A O 1
ATOM 605 N N . PHE A 1 79 ? -7.483 -2.734 4.664 1.00 92.38 79 PHE A N 1
ATOM 606 C CA . PHE A 1 79 ? -7.997 -2.315 5.965 1.00 92.38 79 PHE A CA 1
ATOM 607 C C . PHE A 1 79 ? -9.527 -2.162 5.968 1.00 92.38 79 PHE A C 1
ATOM 609 O O . PHE A 1 79 ? -10.191 -2.688 6.856 1.00 92.38 79 PHE A O 1
ATOM 616 N N . VAL A 1 80 ? -10.110 -1.494 4.968 1.00 91.56 80 VAL A N 1
ATOM 617 C CA . VAL A 1 80 ? -11.569 -1.303 4.880 1.00 91.56 80 VAL A CA 1
ATOM 618 C C . VAL A 1 80 ? -12.300 -2.634 4.695 1.00 91.56 80 VAL A C 1
ATOM 620 O O . VAL A 1 80 ? -13.350 -2.837 5.303 1.00 91.56 80 VAL A O 1
ATOM 623 N N . ARG A 1 81 ? -11.756 -3.557 3.891 1.00 91.75 81 ARG A N 1
ATOM 624 C CA . ARG A 1 81 ? -12.324 -4.905 3.717 1.00 91.75 81 ARG A CA 1
ATOM 625 C C . ARG A 1 81 ? -12.285 -5.699 5.017 1.00 91.75 81 ARG A C 1
ATOM 627 O O . ARG A 1 81 ? -13.289 -6.307 5.377 1.00 91.75 81 ARG A O 1
ATOM 634 N N . ASP A 1 82 ? -11.162 -5.664 5.725 1.00 89.62 82 ASP A N 1
ATOM 635 C CA . ASP A 1 82 ? -11.033 -6.300 7.034 1.00 89.62 82 ASP A CA 1
ATOM 636 C C . ASP A 1 82 ? -12.035 -5.704 8.024 1.00 89.62 82 ASP A C 1
ATOM 638 O O . ASP A 1 82 ? -12.763 -6.450 8.668 1.00 89.62 82 ASP A O 1
ATOM 642 N N . LEU A 1 83 ? -12.153 -4.375 8.083 1.00 87.25 83 LEU A N 1
ATOM 643 C CA . LEU A 1 83 ? -13.101 -3.690 8.960 1.00 87.25 83 LEU A CA 1
ATOM 644 C C . LEU A 1 83 ? -14.559 -4.070 8.652 1.00 87.25 83 LEU A C 1
ATOM 646 O O . LEU A 1 83 ? -15.330 -4.331 9.574 1.00 87.25 83 LEU A O 1
ATOM 650 N N . ALA A 1 84 ? -14.933 -4.136 7.370 1.00 87.25 84 ALA A N 1
ATOM 651 C CA . ALA A 1 84 ? -16.271 -4.544 6.943 1.00 87.25 84 ALA A CA 1
ATOM 652 C C . ALA A 1 84 ? -16.579 -6.004 7.319 1.00 87.25 84 ALA A C 1
ATOM 654 O O . ALA A 1 84 ? -17.685 -6.303 7.763 1.00 87.25 84 ALA A O 1
ATOM 655 N N . ASN A 1 85 ? -15.596 -6.899 7.196 1.00 84.56 85 ASN A N 1
ATOM 656 C CA . ASN A 1 85 ? -15.747 -8.306 7.566 1.00 84.56 85 ASN A CA 1
ATOM 657 C C . ASN A 1 85 ? -15.729 -8.521 9.090 1.00 84.56 85 ASN A C 1
ATOM 659 O O . ASN A 1 85 ? -16.396 -9.423 9.586 1.00 84.56 85 ASN A O 1
ATOM 663 N N . SER A 1 86 ? -14.997 -7.695 9.846 1.00 70.75 86 SER A N 1
ATOM 664 C CA . SER A 1 86 ? -14.947 -7.745 11.314 1.00 70.75 86 SER A CA 1
ATOM 665 C C . SER A 1 86 ? -16.194 -7.168 11.991 1.00 70.75 86 SER A C 1
ATOM 667 O O . SER A 1 86 ? -16.468 -7.521 13.130 1.00 70.75 86 SER A O 1
ATOM 669 N N . GLY A 1 87 ? -16.953 -6.296 11.316 1.00 60.03 87 GLY A N 1
ATOM 670 C CA . GLY A 1 87 ? -18.238 -5.778 11.806 1.00 60.03 87 GLY A CA 1
ATOM 671 C C . GLY A 1 87 ? -19.450 -6.676 11.518 1.00 60.03 87 GLY A C 1
ATOM 672 O O . GLY A 1 87 ? -20.557 -6.333 11.921 1.00 60.03 87 GLY A O 1
ATOM 673 N N . ALA A 1 88 ? -19.261 -7.792 10.804 1.00 49.34 88 ALA A N 1
ATOM 674 C CA . ALA A 1 88 ? -20.314 -8.746 10.437 1.00 49.34 88 ALA A CA 1
ATOM 675 C C . ALA A 1 88 ? -20.408 -9.961 11.388 1.00 49.34 88 ALA A C 1
ATOM 677 O O . ALA A 1 88 ? -21.055 -10.953 11.043 1.00 49.34 88 ALA A O 1
ATOM 678 N N . GLN A 1 89 ? -19.759 -9.895 12.556 1.00 39.47 89 GLN A N 1
ATOM 679 C CA . GLN A 1 89 ? -19.801 -10.910 13.616 1.00 39.47 89 GLN A CA 1
ATOM 680 C C . GLN A 1 89 ? -20.378 -10.338 14.907 1.00 39.47 89 GLN A C 1
ATOM 682 O O . GLN A 1 89 ? -19.994 -9.205 15.272 1.00 39.47 89 GLN A O 1
#

Radius of gyration: 15.15 Å; Cα contacts (8 Å, |Δi|>4): 151; chains: 1; bounding box: 40×24×41 Å

Nearest PDB structures (foldseek):
  6bhx-assembly1_B  TM=4.578E-01  e=1.138E+00  Bacillus subtilis subsp. subtilis str. 168
  7yyh-assembly1_P  TM=5.598E-01  e=3.279E+00  Homo sapiens
  3e99-assembly1_A  TM=4.305E-01  e=7.923E+00  Burkholderia mallei ATCC 23344
  6w40-assembly1_B  TM=4.031E-01  e=7.923E+00  synthetic construct
  6of9-assembly1_E  TM=3.871E-01  e=8.912E+00  Chlamydomonas reinhardtii

Solvent-accessible surface area (backbone atoms only — not comparable to full-atom values): 5106 Å² total; per-residue (Å²): 139,72,77,46,77,45,83,77,43,79,47,70,48,78,49,67,83,95,61,74,40,46,36,5,33,29,28,34,36,36,46,36,99,89,46,77,51,76,40,69,23,77,32,41,34,79,43,94,83,37,80,43,49,92,84,60,90,64,54,73,72,56,47,47,52,45,32,31,51,42,12,41,49,55,28,50,51,51,51,52,52,50,52,58,61,63,70,75,112

Mean predicted aligned error: 5.72 Å

Foldseek 3Di:
DDKDKAWPDWDWDFDDDPQTKIKTKTWIFIDDPQDTDIFIFIFILPDPQQPHHSPDDDDPVVSHVRRNVSRVVVRVVVVVVVVVVSVVD

Sequence (89 aa):
MAIIVELEGLSFKLIGAGYIVAHGFVQFKVSSPFLNRTYCSDMADHDADAPLKWYSLVTRKTASRLIVSGSMKRAAEQFVRDLANSGAQ

Organism: NCBI:txid1510391